Protein AF-A0A089HXN1-F1 (afdb_monomer)

pLDDT: mean 94.92, std 6.02, range [55.62, 98.69]

Foldseek 3Di:
DDWDDDPQFTKDFDLVLLLVDQVPAAFPCVVPVDLQLVQCLVFVVVPDPQVCVVCVVQNHDSRGDWDKDWDADPDDQKTKMKTKDKGAIDTPDADAQWDDPDPPDIDRNQVSWDDDNAKTKGKHPPDDPDDPPRDPPMIMIIMIHITGGDDPDDDD

Mean predicted aligned error: 3.53 Å

Structure (mmCIF, N/CA/C/O backbone):
data_AF-A0A089HXN1-F1
#
_entry.id   AF-A0A089HXN1-F1
#
loop_
_atom_site.group_PDB
_atom_site.id
_atom_site.type_symbol
_atom_site.label_atom_id
_atom_site.label_alt_id
_atom_site.label_comp_id
_atom_site.label_asym_id
_atom_site.label_entity_id
_atom_site.label_seq_id
_atom_site.pdbx_PDB_ins_code
_atom_site.Cartn_x
_atom_site.Cartn_y
_atom_site.Cartn_z
_atom_site.occupancy
_atom_site.B_iso_or_equiv
_atom_site.auth_seq_id
_atom_site.auth_comp_id
_atom_site.auth_asym_id
_atom_site.auth_atom_id
_atom_site.pdbx_PDB_model_num
ATOM 1 N N . MET A 1 1 ? -14.783 -7.480 11.946 1.00 90.56 1 MET A N 1
ATOM 2 C CA . MET A 1 1 ? -13.712 -6.673 12.576 1.00 90.56 1 MET A CA 1
ATOM 3 C C . MET A 1 1 ? -12.928 -7.479 13.612 1.00 90.56 1 MET A C 1
ATOM 5 O O . MET A 1 1 ? -13.521 -8.271 14.342 1.00 90.56 1 MET A O 1
ATOM 9 N N . LYS A 1 2 ? -11.597 -7.342 13.619 1.00 95.25 2 LYS A N 1
ATOM 10 C CA . LYS A 1 2 ? -10.643 -7.985 14.539 1.00 95.25 2 LYS A CA 1
ATOM 11 C C . LYS A 1 2 ? -9.525 -7.003 14.883 1.00 95.25 2 LYS A C 1
ATOM 13 O O . LYS A 1 2 ? -9.103 -6.241 14.018 1.00 95.25 2 LYS A O 1
ATOM 18 N N . GLN A 1 3 ? -9.009 -7.077 16.107 1.00 97.00 3 GLN A N 1
ATOM 19 C CA . GLN A 1 3 ? -7.834 -6.299 16.489 1.00 97.00 3 GLN A CA 1
ATOM 20 C C . GLN A 1 3 ? -6.558 -6.890 15.890 1.00 97.00 3 GLN A C 1
ATOM 22 O O . GLN A 1 3 ? -6.353 -8.107 15.912 1.00 97.00 3 GLN A O 1
ATOM 27 N N . MET A 1 4 ? -5.697 -6.019 15.380 1.00 96.94 4 MET A N 1
ATOM 28 C CA . MET A 1 4 ? -4.418 -6.372 14.782 1.00 96.94 4 MET A CA 1
ATOM 29 C C . MET A 1 4 ? -3.340 -5.417 15.289 1.00 96.94 4 MET A C 1
ATOM 31 O O . MET A 1 4 ? -3.528 -4.203 15.275 1.00 96.94 4 MET A O 1
ATOM 35 N N . LYS A 1 5 ? -2.208 -5.972 15.732 1.00 97.56 5 LYS A N 1
ATOM 36 C CA . LYS A 1 5 ? -1.033 -5.189 16.117 1.00 97.56 5 LYS A CA 1
ATOM 37 C C . LYS A 1 5 ? 0.022 -5.255 15.020 1.00 97.56 5 LYS A C 1
ATOM 39 O O . LYS A 1 5 ? 0.466 -6.347 14.669 1.00 97.56 5 LYS A O 1
ATOM 44 N N . ILE A 1 6 ? 0.441 -4.096 14.525 1.00 96.81 6 ILE A N 1
ATOM 45 C CA . ILE A 1 6 ? 1.493 -3.938 13.517 1.00 96.81 6 ILE A CA 1
ATOM 46 C C . ILE A 1 6 ? 2.448 -2.873 14.045 1.00 96.81 6 ILE A C 1
ATOM 48 O O . ILE A 1 6 ? 2.047 -1.727 14.181 1.00 96.81 6 ILE A O 1
ATOM 52 N N . GLY A 1 7 ? 3.690 -3.235 14.375 1.00 94.56 7 GLY A N 1
ATOM 53 C CA . GLY A 1 7 ? 4.628 -2.292 14.996 1.00 94.56 7 GLY A CA 1
ATOM 54 C C . GLY A 1 7 ? 4.022 -1.603 16.228 1.00 94.56 7 GLY A C 1
ATOM 55 O O . GLY A 1 7 ? 3.601 -2.278 17.177 1.00 94.56 7 GLY A O 1
ATOM 56 N N . ASP A 1 8 ? 3.949 -0.273 16.170 1.00 95.56 8 ASP A N 1
ATOM 57 C CA . ASP A 1 8 ? 3.372 0.591 17.209 1.00 95.56 8 ASP A CA 1
ATOM 58 C C . ASP A 1 8 ? 1.860 0.828 17.052 1.00 95.56 8 ASP A C 1
ATOM 60 O O . ASP A 1 8 ? 1.236 1.444 17.919 1.00 95.56 8 ASP A O 1
ATOM 64 N N . TRP A 1 9 ? 1.249 0.313 15.982 1.00 98.12 9 TRP A N 1
ATOM 65 C CA . TRP A 1 9 ? -0.182 0.433 15.735 1.00 98.12 9 TRP A CA 1
ATOM 66 C C . TRP A 1 9 ? -0.978 -0.706 16.346 1.00 98.12 9 TRP A C 1
ATOM 68 O O . TRP A 1 9 ? -0.659 -1.885 16.177 1.00 98.12 9 TRP A O 1
ATOM 78 N N . ASN A 1 10 ? -2.088 -0.335 16.975 1.00 98.12 10 ASN A N 1
ATOM 79 C CA . ASN A 1 10 ? -3.215 -1.216 17.221 1.00 98.12 10 ASN A CA 1
ATOM 80 C C . ASN A 1 10 ? -4.351 -0.759 16.306 1.00 98.12 10 ASN A C 1
ATOM 82 O O . ASN A 1 10 ? -4.784 0.392 16.377 1.00 98.12 10 ASN A O 1
ATOM 86 N N . LEU A 1 11 ? -4.810 -1.659 15.448 1.00 98.25 11 LEU A N 1
ATOM 87 C CA . LEU A 1 11 ? -5.863 -1.418 14.471 1.00 98.25 11 LEU A CA 1
ATOM 88 C C . LEU A 1 11 ? -7.061 -2.307 14.783 1.00 98.25 11 LEU A C 1
ATOM 90 O O . LEU A 1 11 ? -6.895 -3.415 15.297 1.00 98.25 11 LEU A O 1
ATOM 94 N N . GLU A 1 12 ? -8.251 -1.864 14.403 1.00 98.31 12 GLU A N 1
ATOM 95 C CA . GLU A 1 12 ? -9.417 -2.730 14.265 1.00 98.31 12 GLU A CA 1
ATOM 96 C C . GLU A 1 12 ? -9.753 -2.853 12.779 1.00 98.31 12 GLU A C 1
ATOM 98 O O . GLU A 1 12 ? -10.067 -1.862 12.134 1.00 98.31 12 GLU A O 1
ATOM 103 N N . VAL A 1 13 ? -9.646 -4.061 12.218 1.00 98.19 13 VAL A N 1
ATOM 104 C CA . VAL A 1 13 ? -9.724 -4.282 10.764 1.00 98.19 13 VAL A CA 1
ATOM 105 C C . VAL A 1 13 ? -10.733 -5.361 10.387 1.00 98.19 13 VAL A C 1
ATOM 107 O O . VAL A 1 13 ? -10.926 -6.350 11.102 1.00 98.19 13 VAL A O 1
ATOM 110 N N . ASP A 1 14 ? -11.371 -5.203 9.232 1.00 98.56 14 ASP A N 1
ATOM 111 C CA . ASP A 1 14 ? -12.210 -6.211 8.587 1.00 98.56 14 ASP A CA 1
ATOM 112 C C . ASP A 1 14 ? -11.555 -6.724 7.300 1.00 98.56 14 ASP A C 1
ATOM 114 O O . ASP A 1 14 ? -11.903 -6.331 6.191 1.00 98.56 14 ASP A O 1
ATOM 118 N N . VAL A 1 15 ? -10.575 -7.617 7.468 1.00 98.44 15 VAL A N 1
ATOM 119 C CA . VAL A 1 15 ? -9.763 -8.167 6.367 1.00 98.44 15 VAL A CA 1
ATOM 120 C C . VAL A 1 15 ? -10.615 -8.817 5.274 1.00 98.44 15 VAL A C 1
ATOM 122 O O . VAL A 1 15 ? -10.299 -8.666 4.097 1.00 98.44 15 VAL A O 1
ATOM 125 N N . GLU A 1 16 ? -11.698 -9.512 5.637 1.00 98.50 16 GLU A N 1
ATOM 126 C CA . GLU A 1 16 ? -12.568 -10.148 4.641 1.00 98.50 16 GLU A CA 1
ATOM 127 C C . GLU A 1 16 ? -13.344 -9.100 3.840 1.00 98.50 16 GLU A C 1
ATOM 129 O O . GLU A 1 16 ? -13.369 -9.192 2.621 1.00 98.50 16 GLU A O 1
ATOM 134 N N . LYS A 1 17 ? -13.884 -8.048 4.475 1.00 98.44 17 LYS A N 1
ATOM 135 C CA . LYS A 1 17 ? -14.533 -6.960 3.722 1.00 98.44 17 LYS A CA 1
ATOM 136 C C . LYS A 1 17 ? -13.565 -6.198 2.826 1.00 98.44 17 LYS A C 1
ATOM 138 O O . LYS A 1 17 ? -13.945 -5.844 1.713 1.00 98.44 17 LYS A O 1
ATOM 143 N N . THR A 1 18 ? -12.340 -5.943 3.294 1.00 98.69 18 THR A N 1
ATOM 144 C CA . THR A 1 18 ? -11.290 -5.363 2.445 1.00 98.69 18 THR A CA 1
ATOM 145 C C . THR A 1 18 ? -11.090 -6.260 1.228 1.00 98.69 18 THR A C 1
ATOM 147 O O . THR A 1 18 ? -11.267 -5.825 0.097 1.00 98.69 18 THR A O 1
ATOM 150 N N . LYS A 1 19 ? -10.833 -7.548 1.448 1.00 98.50 19 LYS A N 1
ATOM 151 C CA . LYS A 1 19 ? -10.612 -8.520 0.378 1.00 98.50 19 LYS A CA 1
ATOM 152 C C . LYS A 1 19 ? -11.782 -8.617 -0.602 1.00 98.50 19 LYS A C 1
ATOM 154 O O . LYS A 1 19 ? -11.543 -8.620 -1.806 1.00 98.50 19 LYS A O 1
ATOM 159 N N . ASP A 1 20 ? -13.018 -8.663 -0.112 1.00 98.38 20 ASP A N 1
ATOM 160 C CA . ASP A 1 20 ? -14.224 -8.706 -0.943 1.00 98.38 20 ASP A CA 1
ATOM 161 C C . ASP A 1 20 ? -14.311 -7.479 -1.863 1.00 98.38 20 ASP A C 1
ATOM 163 O O . ASP A 1 20 ? -14.631 -7.616 -3.046 1.00 98.38 20 ASP A O 1
ATOM 167 N N . PHE A 1 21 ? -13.965 -6.289 -1.353 1.00 98.31 21 PHE A N 1
ATOM 168 C CA . PHE A 1 21 ? -13.894 -5.074 -2.164 1.00 98.31 21 PHE A CA 1
ATOM 169 C C . PHE A 1 21 ? -12.847 -5.211 -3.280 1.00 98.31 21 PHE A C 1
ATOM 171 O O . PHE A 1 21 ? -13.192 -5.093 -4.454 1.00 98.31 21 PHE A O 1
ATOM 178 N N . TYR A 1 22 ? -11.593 -5.535 -2.944 1.00 98.06 22 TYR A N 1
ATOM 179 C CA . TYR A 1 22 ? -10.510 -5.643 -3.934 1.00 98.06 22 TYR A CA 1
ATOM 180 C C . TYR A 1 22 ? -10.760 -6.743 -4.981 1.00 98.06 22 TYR A C 1
ATOM 182 O O . TYR A 1 22 ? -10.384 -6.595 -6.145 1.00 98.06 22 TYR A O 1
ATOM 190 N N . GLN A 1 23 ? -11.434 -7.834 -4.605 1.00 97.12 23 GLN A N 1
ATOM 191 C CA . GLN A 1 23 ? -11.838 -8.886 -5.543 1.00 97.12 23 GLN A CA 1
ATOM 192 C C . GLN A 1 23 ? -12.886 -8.408 -6.553 1.00 97.12 23 GLN A C 1
ATOM 194 O O . GLN A 1 23 ? -12.826 -8.797 -7.722 1.00 97.12 23 GLN A O 1
ATOM 199 N N . ALA A 1 24 ? -13.842 -7.590 -6.109 1.00 96.31 24 ALA A N 1
ATOM 200 C CA . ALA A 1 24 ? -14.929 -7.083 -6.940 1.00 96.31 24 ALA A CA 1
ATOM 201 C C . ALA A 1 24 ? -14.534 -5.861 -7.785 1.00 96.31 24 ALA A C 1
ATOM 203 O O . ALA A 1 24 ? -15.187 -5.584 -8.791 1.00 96.31 24 ALA A O 1
ATOM 204 N N . TYR A 1 25 ? -13.492 -5.132 -7.384 1.00 95.94 25 TYR A N 1
ATOM 205 C CA . TYR A 1 25 ? -13.091 -3.887 -8.028 1.00 95.94 25 TYR A CA 1
ATOM 206 C C . TYR A 1 25 ? -12.079 -4.092 -9.166 1.00 95.94 25 TYR A C 1
ATOM 208 O O . TYR A 1 25 ? -11.532 -5.183 -9.372 1.00 95.94 25 TYR A O 1
ATOM 216 N N . HIS A 1 26 ? -11.860 -3.042 -9.952 1.00 96.69 26 HIS A N 1
ATOM 217 C CA . HIS A 1 26 ? -11.004 -3.070 -11.136 1.00 96.69 26 HIS A CA 1
ATOM 218 C C . HIS A 1 26 ? -9.503 -3.046 -10.797 1.00 96.69 26 HIS A C 1
ATOM 220 O O . HIS A 1 26 ? -9.095 -2.743 -9.673 1.00 96.69 26 HIS A O 1
ATOM 226 N N . GLN A 1 27 ? -8.662 -3.391 -11.775 1.00 96.75 27 GLN A N 1
ATOM 227 C CA . GLN A 1 27 ? -7.214 -3.171 -11.688 1.00 96.75 27 GLN A CA 1
ATOM 228 C C . GLN A 1 27 ? -6.872 -1.679 -11.764 1.00 96.75 27 GLN A C 1
ATOM 230 O O . GLN A 1 27 ? -7.605 -0.902 -12.376 1.00 96.75 27 GLN A O 1
ATOM 235 N N . ILE A 1 28 ? -5.724 -1.278 -11.207 1.00 96.62 28 ILE A N 1
ATOM 236 C CA . ILE A 1 28 ? -5.221 0.112 -11.290 1.00 96.62 28 ILE A CA 1
ATOM 237 C C . ILE A 1 28 ? -5.169 0.584 -12.753 1.00 96.62 28 ILE A C 1
ATOM 239 O O . ILE A 1 28 ? -5.575 1.696 -13.099 1.00 96.62 28 ILE A O 1
ATOM 243 N N . THR A 1 29 ? -4.727 -0.308 -13.639 1.00 96.38 29 THR A N 1
ATOM 244 C CA . THR A 1 29 ? -4.538 -0.047 -15.069 1.00 96.38 29 THR A CA 1
ATOM 245 C C . THR A 1 29 ? -5.828 0.156 -15.858 1.00 96.38 29 THR A C 1
ATOM 247 O O . THR A 1 29 ? -5.766 0.629 -16.991 1.00 96.38 29 THR A O 1
ATOM 250 N N . GLU A 1 30 ? -6.989 -0.170 -15.285 1.00 95.62 30 GLU A N 1
ATOM 251 C CA . GLU A 1 30 ? -8.288 0.110 -15.904 1.00 95.62 30 GLU A CA 1
ATOM 252 C C . GLU A 1 30 ? -8.690 1.585 -15.744 1.00 95.62 30 GLU A C 1
ATOM 254 O O . GLU A 1 30 ? -9.407 2.113 -16.594 1.00 95.62 30 GLU A O 1
ATOM 259 N N . ARG A 1 31 ? -8.196 2.272 -14.701 1.00 93.00 31 ARG A N 1
ATOM 260 C CA . ARG A 1 31 ? -8.403 3.717 -14.497 1.00 93.00 31 ARG A CA 1
ATOM 261 C C . ARG A 1 31 ? -7.254 4.572 -15.021 1.00 93.00 31 ARG A C 1
ATOM 263 O O . ARG A 1 31 ? -7.500 5.669 -15.519 1.00 93.00 31 ARG A O 1
ATOM 270 N N . CYS A 1 32 ? -6.020 4.088 -14.897 1.00 94.69 32 CYS A N 1
ATOM 271 C CA . CYS A 1 32 ? -4.823 4.787 -15.351 1.00 94.69 32 CYS A CA 1
ATOM 272 C C . CYS A 1 32 ? -3.940 3.851 -16.177 1.00 94.69 32 CYS A C 1
ATOM 274 O O . CYS A 1 32 ? -3.250 2.980 -15.651 1.00 94.69 32 CYS A O 1
ATOM 276 N N . ASP A 1 33 ? -3.918 4.048 -17.491 1.00 94.38 33 ASP A N 1
ATOM 277 C CA . ASP A 1 33 ? -3.155 3.213 -18.417 1.00 94.38 33 ASP A CA 1
ATOM 278 C C . ASP A 1 33 ? -1.732 3.744 -18.678 1.00 94.38 33 ASP A C 1
ATOM 280 O O . ASP A 1 33 ? -1.076 3.337 -19.646 1.00 94.38 33 ASP A O 1
ATOM 284 N N . CYS A 1 34 ? -1.229 4.633 -17.815 1.00 95.69 34 CYS A N 1
ATOM 285 C CA . CYS A 1 34 ? 0.119 5.169 -17.940 1.00 95.69 34 CYS A CA 1
ATOM 286 C C . CYS A 1 34 ? 1.177 4.066 -17.760 1.00 95.69 34 CYS A C 1
ATOM 288 O O . CYS A 1 34 ? 0.946 3.025 -17.136 1.00 95.69 34 CYS A O 1
ATOM 290 N N . ILE A 1 35 ? 2.368 4.296 -18.314 1.00 95.69 35 ILE A N 1
ATOM 291 C CA . ILE A 1 35 ? 3.445 3.299 -18.312 1.00 95.69 35 ILE A CA 1
ATOM 292 C C . ILE A 1 35 ? 3.903 2.928 -16.891 1.00 95.69 35 ILE A C 1
ATOM 294 O O . ILE A 1 35 ? 4.227 1.771 -16.638 1.00 95.69 35 ILE A O 1
ATOM 298 N N . PHE A 1 36 ? 3.852 3.873 -15.950 1.00 96.50 36 PHE A N 1
ATOM 299 C CA . PHE A 1 36 ? 4.237 3.660 -14.554 1.00 96.50 36 PHE A CA 1
ATOM 300 C C . PHE A 1 36 ? 3.238 2.763 -13.812 1.00 96.50 36 PHE A C 1
ATOM 302 O O . PHE A 1 36 ? 3.642 1.790 -13.182 1.00 96.50 36 PHE A O 1
ATOM 309 N N . CYS A 1 37 ? 1.931 3.009 -13.964 1.00 97.31 37 CYS A N 1
ATOM 310 C CA . CYS A 1 37 ? 0.881 2.152 -13.400 1.00 97.31 37 CYS A CA 1
ATOM 311 C C . CYS A 1 37 ? 0.924 0.739 -14.000 1.00 97.31 37 CYS A C 1
ATOM 313 O O . CYS A 1 37 ? 0.840 -0.256 -13.279 1.00 97.31 37 CYS A O 1
ATOM 315 N N . LYS A 1 38 ? 1.130 0.633 -15.321 1.00 97.00 38 LYS A N 1
ATOM 316 C CA . LYS A 1 38 ? 1.324 -0.659 -16.000 1.00 97.00 38 LYS A CA 1
ATOM 317 C C . LYS A 1 38 ? 2.549 -1.400 -15.472 1.00 97.00 38 LYS A C 1
ATOM 319 O O . LYS A 1 38 ? 2.476 -2.609 -15.253 1.00 97.00 38 LYS A O 1
ATOM 324 N N . ASN A 1 39 ? 3.658 -0.692 -15.253 1.00 97.56 39 ASN A N 1
ATOM 325 C CA . ASN A 1 39 ? 4.856 -1.297 -14.692 1.00 97.56 39 ASN A CA 1
ATOM 326 C C . ASN A 1 39 ? 4.615 -1.777 -13.261 1.00 97.56 39 ASN A C 1
ATOM 328 O O . ASN A 1 39 ? 4.964 -2.912 -12.957 1.00 97.56 39 ASN A O 1
ATOM 332 N N . PHE A 1 40 ? 3.982 -0.956 -12.418 1.00 97.94 40 PHE A N 1
ATOM 333 C CA . PHE A 1 40 ? 3.637 -1.325 -11.048 1.00 97.94 40 PHE A CA 1
ATOM 334 C C . PHE A 1 40 ? 2.839 -2.632 -11.010 1.00 97.94 40 PHE A C 1
ATOM 336 O O . PHE A 1 40 ? 3.298 -3.599 -10.414 1.00 97.94 40 PHE A O 1
ATOM 343 N N . VAL A 1 41 ? 1.711 -2.715 -11.726 1.00 97.38 41 VAL A N 1
ATOM 344 C CA . VAL A 1 41 ? 0.864 -3.925 -11.752 1.00 97.38 41 VAL A CA 1
ATOM 345 C C . VAL A 1 41 ? 1.619 -5.152 -12.281 1.00 97.38 41 VAL A C 1
ATOM 347 O O . VAL A 1 41 ? 1.445 -6.253 -11.764 1.00 97.38 41 VAL A O 1
ATOM 350 N N . SER A 1 42 ? 2.486 -4.976 -13.281 1.00 96.19 42 SER A N 1
ATOM 351 C CA . SER A 1 42 ? 3.313 -6.058 -13.836 1.00 96.19 42 SER A CA 1
ATOM 352 C C . SER A 1 42 ? 4.402 -6.537 -12.864 1.00 96.19 42 SER A C 1
ATOM 354 O O . SER A 1 42 ? 4.721 -7.726 -12.813 1.00 96.19 42 SER A O 1
ATOM 356 N N . ALA A 1 43 ? 4.987 -5.621 -12.092 1.00 96.88 43 ALA A N 1
ATOM 357 C CA . ALA A 1 43 ? 6.157 -5.877 -11.260 1.00 96.88 43 ALA A CA 1
ATOM 358 C C . ALA A 1 43 ? 5.828 -6.200 -9.799 1.00 96.88 43 ALA A C 1
ATOM 360 O O . ALA A 1 43 ? 6.643 -6.833 -9.128 1.00 96.88 43 ALA A O 1
ATOM 361 N N . ILE A 1 44 ? 4.665 -5.781 -9.292 1.00 96.19 44 ILE A N 1
ATOM 362 C CA . ILE A 1 44 ? 4.343 -5.867 -7.865 1.00 96.19 44 ILE A CA 1
ATOM 363 C C . ILE A 1 44 ? 4.334 -7.314 -7.364 1.00 96.19 44 ILE A C 1
ATOM 365 O O . ILE A 1 44 ? 4.812 -7.587 -6.273 1.00 96.19 44 ILE A O 1
ATOM 369 N N . GLU A 1 45 ? 3.923 -8.275 -8.192 1.00 93.00 45 GLU A N 1
ATOM 370 C CA . GLU A 1 45 ? 3.951 -9.709 -7.862 1.00 93.00 45 GLU A CA 1
ATOM 371 C C . GLU A 1 45 ? 5.371 -10.313 -7.802 1.00 93.00 45 GLU A C 1
ATOM 373 O O . GLU A 1 45 ? 5.547 -11.450 -7.362 1.00 93.00 45 GLU A O 1
ATOM 378 N N . LEU A 1 46 ? 6.399 -9.569 -8.225 1.00 93.88 46 LEU A N 1
ATOM 379 C CA . LEU A 1 46 ? 7.804 -9.995 -8.212 1.00 93.88 46 LEU A CA 1
ATOM 380 C C . LEU A 1 46 ? 8.592 -9.444 -7.015 1.00 93.88 46 LEU A C 1
ATOM 382 O O . LEU A 1 46 ? 9.760 -9.802 -6.837 1.00 93.88 46 LEU A O 1
ATOM 386 N N . ILE A 1 47 ? 7.988 -8.569 -6.206 1.00 95.06 47 ILE A N 1
ATOM 387 C CA . ILE A 1 47 ? 8.640 -7.991 -5.024 1.00 95.06 47 ILE A CA 1
ATOM 388 C C . ILE A 1 47 ? 8.832 -9.065 -3.932 1.00 95.06 47 ILE A C 1
ATOM 390 O O . ILE A 1 47 ? 8.258 -10.158 -4.008 1.00 95.06 47 ILE A O 1
ATOM 394 N N . PRO A 1 48 ? 9.627 -8.795 -2.877 1.00 97.69 48 PRO A N 1
ATOM 395 C CA . PRO A 1 48 ? 9.863 -9.775 -1.827 1.00 97.69 48 PRO A CA 1
ATOM 396 C C . PRO A 1 48 ? 8.562 -10.290 -1.202 1.00 97.69 48 PRO A C 1
ATOM 398 O O . PRO A 1 48 ? 7.713 -9.517 -0.762 1.00 97.69 48 PRO A O 1
ATOM 401 N N . LYS A 1 49 ? 8.442 -11.618 -1.088 1.00 97.88 49 LYS A N 1
ATOM 402 C CA . LYS A 1 49 ? 7.260 -12.291 -0.529 1.00 97.88 49 LYS A CA 1
ATOM 403 C C . LYS A 1 49 ? 6.750 -11.698 0.801 1.00 97.88 49 LYS A C 1
ATOM 405 O O . LYS A 1 49 ? 5.537 -11.553 0.909 1.00 97.88 49 LYS A O 1
ATOM 410 N N . PRO A 1 50 ? 7.596 -11.311 1.780 1.00 98.38 50 PRO A N 1
ATOM 411 C CA . PRO A 1 50 ? 7.116 -10.684 3.017 1.00 98.38 50 PRO A CA 1
ATOM 412 C C . PRO A 1 50 ? 6.309 -9.395 2.803 1.00 98.38 50 PRO A C 1
ATOM 414 O O . PRO A 1 50 ? 5.397 -9.115 3.573 1.00 98.38 50 PRO A O 1
ATOM 417 N N . VAL A 1 51 ? 6.610 -8.636 1.747 1.00 98.31 51 VAL A N 1
ATOM 418 C CA . VAL A 1 51 ? 5.906 -7.396 1.388 1.00 98.31 51 VAL A CA 1
ATOM 419 C C . VAL A 1 51 ? 4.533 -7.717 0.799 1.00 98.31 51 VAL A C 1
ATOM 421 O O . VAL A 1 51 ? 3.524 -7.173 1.240 1.00 98.31 51 VAL A O 1
ATOM 424 N N . LEU A 1 52 ? 4.469 -8.664 -0.143 1.00 98.06 52 LEU A N 1
ATOM 425 C CA . LEU A 1 52 ? 3.194 -9.144 -0.692 1.00 98.06 52 LEU A CA 1
ATOM 426 C C . LEU A 1 52 ? 2.307 -9.768 0.383 1.00 98.06 52 LEU A C 1
ATOM 428 O O . LEU A 1 52 ? 1.098 -9.543 0.408 1.00 98.06 52 LEU A O 1
ATOM 432 N N . ASP A 1 53 ? 2.905 -10.551 1.277 1.00 98.31 53 ASP A N 1
ATOM 433 C CA . ASP A 1 53 ? 2.193 -11.158 2.395 1.00 98.31 53 ASP A CA 1
ATOM 434 C C . ASP A 1 53 ? 1.656 -10.087 3.353 1.00 98.31 53 ASP A C 1
ATOM 436 O O . ASP A 1 53 ? 0.566 -10.268 3.888 1.00 98.31 53 ASP A O 1
ATOM 440 N N . PHE A 1 54 ? 2.353 -8.958 3.523 1.00 98.56 54 PHE A N 1
ATOM 441 C CA . PHE A 1 54 ? 1.863 -7.842 4.329 1.00 98.56 54 PHE A CA 1
ATOM 442 C C . PHE A 1 54 ? 0.606 -7.202 3.724 1.00 98.56 54 PHE A C 1
ATOM 444 O O . PHE A 1 54 ? -0.412 -7.141 4.415 1.00 98.56 54 PHE A O 1
ATOM 451 N N . PHE A 1 55 ? 0.613 -6.840 2.433 1.00 98.50 55 PHE A N 1
ATOM 452 C CA . PHE A 1 55 ? -0.595 -6.348 1.746 1.00 98.50 55 PHE A CA 1
ATOM 453 C C . PHE A 1 55 ? -1.763 -7.332 1.890 1.00 98.50 55 PHE A C 1
ATOM 455 O O . PHE A 1 55 ? -2.855 -6.980 2.344 1.00 98.50 55 PHE A O 1
ATOM 462 N N . ARG A 1 56 ? -1.509 -8.610 1.592 1.00 98.00 56 ARG A N 1
ATOM 463 C CA . ARG A 1 56 ? -2.527 -9.667 1.640 1.00 98.00 56 ARG A CA 1
ATOM 464 C C . ARG A 1 56 ? -3.023 -9.952 3.057 1.00 98.00 56 ARG A C 1
ATOM 466 O O . ARG A 1 56 ? -4.176 -10.342 3.217 1.00 98.00 56 ARG A O 1
ATOM 473 N N . SER A 1 57 ? -2.201 -9.728 4.085 1.00 97.88 57 SER A N 1
ATOM 474 C CA . SER A 1 57 ? -2.615 -9.874 5.488 1.00 97.88 57 SER A CA 1
ATOM 475 C C . SER A 1 57 ? -3.691 -8.863 5.896 1.00 97.88 57 SER A C 1
ATOM 477 O O . SER A 1 57 ? -4.482 -9.141 6.797 1.00 97.88 57 SER A O 1
ATOM 479 N N . LEU A 1 58 ? -3.757 -7.731 5.188 1.00 98.31 58 LEU A N 1
ATOM 480 C CA . LEU A 1 58 ? -4.768 -6.687 5.344 1.00 98.31 58 LEU A CA 1
ATOM 481 C C . LEU A 1 58 ? -5.959 -6.854 4.386 1.00 98.31 58 LEU A C 1
ATOM 483 O O . LEU A 1 58 ? -6.921 -6.094 4.471 1.00 98.31 58 LEU A O 1
ATOM 487 N N . GLY A 1 59 ? -5.921 -7.855 3.501 1.00 98.31 59 GLY A N 1
ATOM 488 C CA . GLY A 1 59 ? -6.949 -8.092 2.485 1.00 98.31 59 GLY A CA 1
ATOM 489 C C . GLY A 1 59 ? -6.735 -7.305 1.191 1.00 98.31 59 GLY A C 1
ATOM 490 O O . GLY A 1 59 ? -7.602 -7.341 0.326 1.00 98.31 59 GLY A O 1
ATOM 491 N N . ILE A 1 60 ? -5.603 -6.615 1.039 1.00 98.62 60 ILE A N 1
ATOM 492 C CA . ILE A 1 60 ? -5.286 -5.832 -0.160 1.00 98.62 60 ILE A CA 1
ATOM 493 C C . ILE A 1 60 ? -4.757 -6.765 -1.257 1.00 98.62 60 ILE A C 1
ATOM 495 O O . ILE A 1 60 ? -3.830 -7.550 -1.030 1.00 98.62 60 ILE A O 1
ATOM 499 N N . ASP A 1 61 ? -5.321 -6.644 -2.458 1.00 98.31 61 ASP A N 1
ATOM 500 C CA . ASP A 1 61 ? -4.678 -7.078 -3.700 1.00 98.31 61 ASP A CA 1
ATOM 501 C C . ASP A 1 61 ? -3.959 -5.858 -4.293 1.00 98.31 61 ASP A C 1
ATOM 503 O O . ASP A 1 61 ? -4.625 -4.936 -4.760 1.00 98.31 61 ASP A O 1
ATOM 507 N N . PRO A 1 62 ? -2.618 -5.803 -4.274 1.00 97.69 62 PRO A N 1
ATOM 508 C CA . PRO A 1 62 ? -1.912 -4.598 -4.685 1.00 97.69 62 PRO A CA 1
ATOM 509 C C . PRO A 1 62 ? -1.933 -4.386 -6.210 1.00 97.69 62 PRO A C 1
ATOM 511 O O . PRO A 1 62 ? -1.427 -3.382 -6.684 1.00 97.69 62 PRO A O 1
ATOM 514 N N . THR A 1 63 ? -2.510 -5.290 -7.012 1.00 97.69 63 THR A N 1
ATOM 515 C CA . THR A 1 63 ? -2.728 -5.063 -8.459 1.00 97.69 63 THR A CA 1
ATOM 516 C C . THR A 1 63 ? -4.027 -4.299 -8.764 1.00 97.69 63 THR A C 1
ATOM 518 O O . THR A 1 63 ? -4.282 -3.893 -9.905 1.00 97.69 63 THR A O 1
ATOM 521 N N . LYS A 1 64 ? -4.869 -4.139 -7.743 1.00 97.50 64 LYS A N 1
ATOM 522 C CA . LYS A 1 64 ? -6.222 -3.580 -7.775 1.00 97.50 64 LYS A CA 1
ATOM 523 C C . LYS A 1 64 ? -6.238 -2.174 -7.172 1.00 97.50 64 LYS A C 1
ATOM 525 O O . LYS A 1 64 ? -5.195 -1.671 -6.778 1.00 97.50 64 LYS A O 1
ATOM 530 N N . GLU A 1 65 ? -7.413 -1.549 -7.171 1.00 95.25 65 GLU A N 1
ATOM 531 C CA . GLU A 1 65 ? -7.646 -0.149 -6.781 1.00 95.25 65 GLU A CA 1
ATOM 532 C C . GLU A 1 65 ? -6.703 0.420 -5.714 1.00 95.25 65 GLU A C 1
ATOM 534 O O . GLU A 1 65 ? -6.657 -0.055 -4.583 1.00 95.25 65 GLU A O 1
ATOM 539 N N . GLY A 1 66 ? -5.992 1.479 -6.082 1.00 96.00 66 GLY A N 1
ATOM 540 C CA . GLY A 1 66 ? -5.050 2.198 -5.236 1.00 96.00 66 GLY A CA 1
ATOM 541 C C . GLY A 1 66 ? -4.401 3.324 -6.032 1.00 96.00 66 GLY A C 1
ATOM 542 O O . GLY A 1 66 ? -4.388 3.292 -7.266 1.00 96.00 66 GLY A O 1
ATOM 543 N N . GLU A 1 67 ? -3.861 4.314 -5.330 1.00 97.25 67 GLU A N 1
ATOM 544 C CA . GLU A 1 67 ? -3.059 5.362 -5.957 1.00 97.25 67 GLU A CA 1
ATOM 545 C C . GLU A 1 67 ? -1.602 4.915 -5.944 1.00 97.25 67 GLU A C 1
ATOM 547 O O . GLU A 1 67 ? -1.060 4.598 -4.885 1.00 97.25 67 GLU A O 1
ATOM 552 N N . VAL A 1 68 ? -0.960 4.885 -7.112 1.00 97.50 68 VAL A N 1
ATOM 553 C CA . VAL A 1 68 ? 0.452 4.511 -7.237 1.00 97.50 68 VAL A CA 1
ATOM 554 C C . VAL A 1 68 ?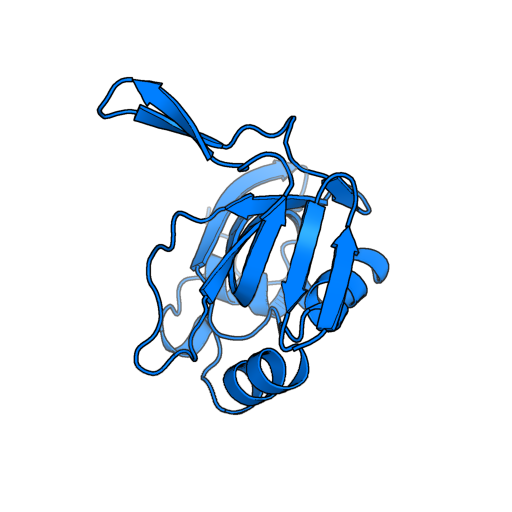 1.166 5.480 -8.161 1.00 97.50 68 VAL A C 1
ATOM 556 O O . VAL A 1 68 ? 0.709 5.779 -9.263 1.00 97.50 68 VAL A O 1
ATOM 559 N N . SER A 1 69 ? 2.316 5.962 -7.713 1.00 96.88 69 SER A N 1
ATOM 560 C CA . SER A 1 69 ? 3.145 6.907 -8.447 1.00 96.88 69 SER A CA 1
ATOM 561 C C . SER A 1 69 ? 4.589 6.438 -8.448 1.00 96.88 69 SER A C 1
ATOM 563 O O . SER A 1 69 ? 5.131 6.028 -7.424 1.00 96.88 69 SER A O 1
ATOM 565 N N . GLU A 1 70 ? 5.214 6.503 -9.619 1.00 97.06 70 GLU A N 1
ATOM 566 C CA . GLU A 1 70 ? 6.665 6.418 -9.723 1.00 97.06 70 GLU A CA 1
ATOM 567 C C . GLU A 1 70 ? 7.246 7.791 -9.378 1.00 97.06 70 GLU A C 1
ATOM 569 O O . GLU A 1 70 ? 6.727 8.818 -9.817 1.00 97.06 70 GLU A O 1
ATOM 574 N N . TYR A 1 71 ? 8.273 7.809 -8.532 1.00 95.56 71 TYR A N 1
ATOM 575 C CA . TYR A 1 71 ? 8.949 9.039 -8.132 1.00 95.56 71 TYR A CA 1
ATOM 576 C C . TYR A 1 71 ? 10.220 9.262 -8.942 1.00 95.56 71 TYR A C 1
ATOM 578 O O . TYR A 1 71 ? 10.471 10.378 -9.400 1.00 95.56 71 TYR A O 1
ATOM 586 N N . CYS A 1 72 ? 11.043 8.220 -9.072 1.00 94.12 72 CYS A N 1
ATOM 587 C CA . CYS A 1 72 ? 12.244 8.243 -9.896 1.00 94.12 72 CYS A CA 1
ATOM 588 C C . CYS A 1 72 ? 12.873 6.854 -10.068 1.00 94.12 72 CYS A C 1
ATOM 590 O O . CYS A 1 72 ? 12.732 5.959 -9.227 1.00 94.12 72 CYS A O 1
ATOM 592 N N . GLU A 1 73 ? 13.681 6.718 -11.122 1.00 94.94 73 GLU A N 1
ATOM 593 C CA . GLU A 1 73 ? 14.653 5.638 -11.232 1.00 94.94 73 GLU A CA 1
ATOM 594 C C . GLU A 1 73 ? 15.801 5.896 -10.252 1.00 94.94 73 GLU A C 1
ATOM 596 O O . GLU A 1 73 ? 16.496 6.912 -10.329 1.00 94.94 73 GLU A O 1
ATOM 601 N N . ILE A 1 74 ? 16.014 4.963 -9.328 1.00 93.25 74 ILE A N 1
ATOM 602 C CA . ILE A 1 74 ? 17.086 5.076 -8.337 1.00 93.25 74 ILE A CA 1
ATOM 603 C C . ILE A 1 74 ? 18.379 4.420 -8.819 1.00 93.25 74 ILE A C 1
ATOM 605 O O . ILE A 1 74 ? 19.462 4.890 -8.465 1.00 93.25 74 ILE A O 1
ATOM 609 N N . LYS A 1 75 ? 18.283 3.330 -9.597 1.00 89.44 75 LYS A N 1
ATOM 610 C CA . LYS A 1 75 ? 19.430 2.605 -10.164 1.00 89.44 75 LYS A CA 1
ATOM 611 C C . LYS A 1 75 ? 18.996 1.483 -11.109 1.00 89.44 75 LYS A C 1
ATOM 613 O O . LYS A 1 75 ? 18.251 0.615 -10.677 1.00 89.44 75 LYS A O 1
ATOM 618 N N . ASP A 1 76 ? 19.594 1.405 -12.298 1.00 87.06 76 ASP A N 1
ATOM 619 C CA . ASP A 1 76 ? 19.584 0.233 -13.195 1.00 87.06 76 ASP A CA 1
ATOM 620 C C . ASP A 1 76 ? 18.216 -0.482 -13.290 1.00 87.06 76 ASP A C 1
ATOM 622 O O . ASP A 1 76 ? 18.104 -1.678 -13.006 1.00 87.06 76 ASP A O 1
ATOM 626 N N . GLY A 1 77 ? 17.159 0.250 -13.653 1.00 90.81 77 GLY A N 1
ATOM 627 C CA . GLY A 1 77 ? 15.804 -0.297 -13.775 1.00 90.81 77 GLY A CA 1
ATOM 628 C C . GLY A 1 77 ? 15.125 -0.626 -12.443 1.00 90.81 77 GLY A C 1
ATOM 629 O O . GLY A 1 77 ? 14.145 -1.363 -12.422 1.00 90.81 77 GLY A O 1
ATOM 630 N N . MET A 1 78 ? 15.626 -0.107 -11.323 1.00 94.25 78 MET A N 1
ATOM 631 C CA . MET A 1 78 ? 14.945 -0.096 -10.030 1.00 94.25 78 MET A CA 1
ATOM 632 C C . MET A 1 78 ? 14.372 1.292 -9.794 1.00 94.25 78 MET A C 1
ATOM 634 O O . MET A 1 78 ? 15.094 2.289 -9.853 1.00 94.25 78 MET A O 1
ATOM 638 N N . HIS A 1 79 ? 13.082 1.345 -9.496 1.00 96.38 79 HIS A N 1
ATOM 639 C CA . HIS A 1 79 ? 12.336 2.589 -9.387 1.00 96.38 79 HIS A CA 1
ATOM 640 C C . HIS A 1 79 ? 11.741 2.723 -7.996 1.00 96.38 79 HIS 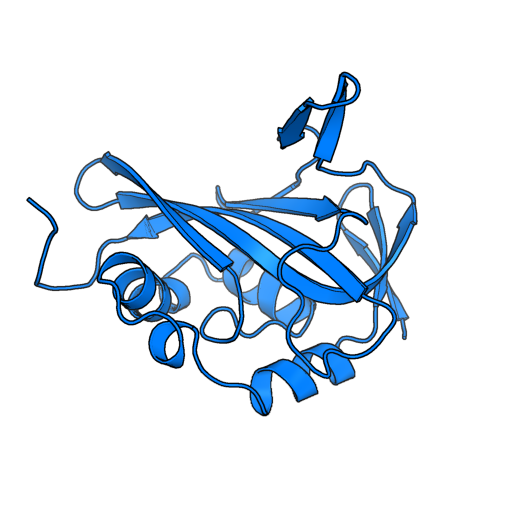A C 1
ATOM 642 O O . HIS A 1 79 ? 11.222 1.754 -7.437 1.00 96.38 79 HIS A O 1
ATOM 648 N N . LEU A 1 80 ? 11.816 3.929 -7.447 1.00 97.25 80 LEU A N 1
ATOM 649 C CA . LEU A 1 80 ? 11.103 4.279 -6.235 1.00 97.25 80 LEU A CA 1
ATOM 650 C C . LEU A 1 80 ? 9.643 4.544 -6.595 1.00 97.25 80 LEU A C 1
ATOM 652 O O . LEU A 1 80 ? 9.347 5.433 -7.392 1.00 97.25 80 LEU A O 1
ATOM 656 N N . TYR A 1 81 ? 8.753 3.771 -5.990 1.00 97.94 81 TYR A N 1
ATOM 657 C CA . TYR A 1 81 ? 7.316 3.987 -6.037 1.00 97.94 81 TYR A CA 1
ATOM 658 C C . TYR A 1 81 ? 6.811 4.390 -4.662 1.00 97.94 81 TYR A C 1
ATOM 660 O O . TYR A 1 81 ? 7.334 3.938 -3.640 1.00 97.94 81 TYR A O 1
ATOM 668 N N . GLY A 1 82 ? 5.749 5.181 -4.657 1.00 97.62 82 GLY A N 1
ATOM 669 C CA . GLY A 1 82 ? 4.945 5.436 -3.478 1.00 97.62 82 GLY A CA 1
ATOM 670 C C . GLY A 1 82 ? 3.472 5.535 -3.831 1.00 97.62 82 GLY A C 1
ATOM 671 O O . GLY A 1 82 ? 3.089 5.500 -5.005 1.00 97.62 82 GLY A O 1
ATOM 672 N N . GLY A 1 83 ? 2.647 5.633 -2.801 1.00 97.38 83 GLY A N 1
ATOM 673 C CA . GLY A 1 83 ? 1.210 5.760 -2.954 1.00 97.38 83 GLY A CA 1
ATOM 674 C C . GLY A 1 83 ? 0.465 5.151 -1.782 1.00 97.38 83 GLY A C 1
ATOM 675 O O . GLY A 1 83 ? 1.044 4.917 -0.719 1.00 97.38 83 GLY A O 1
ATOM 676 N N . PHE A 1 84 ? -0.815 4.861 -1.987 1.00 98.38 84 PHE A N 1
ATOM 677 C CA . PHE A 1 84 ? -1.675 4.391 -0.915 1.00 98.38 84 PHE A CA 1
ATOM 678 C C . PHE A 1 84 ? -2.775 3.440 -1.371 1.00 98.38 84 PHE A C 1
ATOM 680 O O . PHE A 1 84 ? -3.229 3.440 -2.516 1.00 98.38 84 PHE A O 1
ATOM 687 N N . PHE A 1 85 ? -3.230 2.656 -0.399 1.00 98.62 85 PHE A N 1
ATOM 688 C CA . PHE A 1 85 ? -4.342 1.720 -0.490 1.00 98.62 85 PHE A CA 1
ATOM 689 C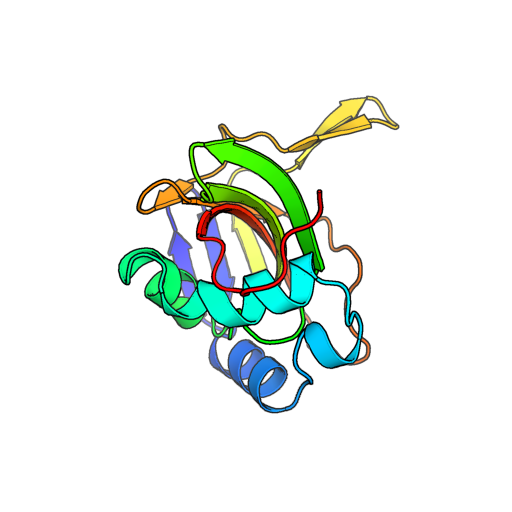 C . PHE A 1 85 ? -5.299 1.947 0.682 1.00 98.62 85 PHE A C 1
ATOM 691 O O . PHE A 1 85 ? -4.896 2.424 1.744 1.00 98.62 85 PHE A O 1
ATOM 698 N N . HIS A 1 86 ? -6.561 1.557 0.530 1.00 98.62 86 HIS A N 1
ATOM 699 C CA . HIS A 1 86 ? -7.554 1.639 1.607 1.00 98.62 86 HIS A CA 1
ATOM 700 C C . HIS A 1 86 ? -7.842 0.266 2.201 1.00 98.62 86 HIS A C 1
ATOM 702 O O . HIS A 1 86 ? -7.845 -0.743 1.491 1.00 98.62 86 HIS A O 1
ATOM 708 N N . ILE A 1 87 ? -8.124 0.228 3.502 1.00 98.62 87 ILE A N 1
ATOM 709 C CA . ILE A 1 87 ? -8.608 -0.959 4.210 1.00 98.62 87 ILE A CA 1
ATOM 710 C C . ILE A 1 87 ? -9.869 -0.624 4.995 1.00 98.62 87 ILE A C 1
ATOM 712 O O . ILE A 1 87 ? -10.052 0.502 5.459 1.00 98.62 87 ILE A O 1
ATOM 716 N N . VAL A 1 88 ? -10.725 -1.624 5.187 1.00 98.69 88 VAL A N 1
ATOM 717 C CA . VAL A 1 88 ? -11.890 -1.494 6.060 1.00 98.69 88 VAL A CA 1
ATOM 718 C C . VAL A 1 88 ? -11.422 -1.641 7.504 1.00 98.69 88 VAL A C 1
ATOM 720 O O . VAL A 1 88 ? -11.030 -2.731 7.930 1.00 98.69 88 VAL A O 1
ATOM 723 N N . GLY A 1 89 ? -11.435 -0.549 8.260 1.00 98.00 89 GLY A N 1
ATOM 724 C CA . GLY A 1 89 ? -10.945 -0.525 9.630 1.00 98.00 89 GLY A CA 1
ATOM 725 C C . GLY A 1 89 ? -10.688 0.870 10.181 1.00 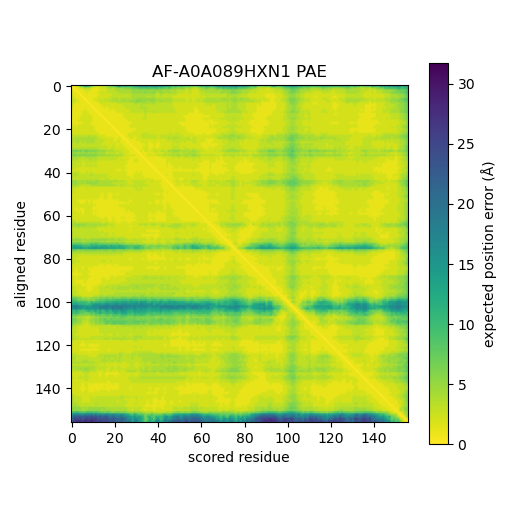98.00 89 GLY A C 1
ATOM 726 O O . GLY A 1 89 ? -10.949 1.874 9.524 1.00 98.00 89 GLY A O 1
ATOM 727 N N . GLU A 1 90 ? -10.166 0.902 11.403 1.00 97.88 90 GLU A N 1
ATOM 728 C CA . GLU A 1 90 ? -9.849 2.115 12.157 1.00 97.88 90 GLU A CA 1
ATOM 729 C C . GLU A 1 90 ? -8.496 1.985 12.859 1.00 97.88 90 GLU A C 1
ATOM 731 O O . GLU A 1 90 ? -8.094 0.905 13.314 1.00 97.88 90 GLU A O 1
ATOM 736 N N . LEU A 1 91 ? -7.806 3.118 12.988 1.00 97.38 91 LEU A N 1
ATOM 737 C CA . LEU A 1 91 ? -6.624 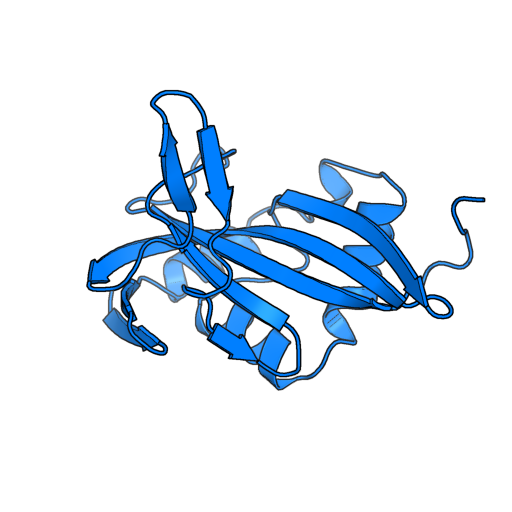3.246 13.824 1.00 97.38 91 LEU A CA 1
ATOM 738 C C . LEU A 1 91 ? -7.054 3.474 15.280 1.00 97.38 91 LEU A C 1
ATOM 740 O O . LEU A 1 91 ? -7.545 4.542 15.630 1.00 97.38 91 LEU A O 1
ATOM 744 N N . ILE A 1 92 ? -6.836 2.480 16.147 1.00 98.00 92 ILE A N 1
ATOM 745 C CA . ILE A 1 92 ? -7.185 2.574 17.575 1.00 98.00 92 ILE A CA 1
ATOM 746 C C . ILE A 1 92 ? -6.118 3.350 18.348 1.00 98.00 92 ILE A C 1
ATOM 748 O O . ILE A 1 92 ? -6.425 4.181 19.201 1.00 98.00 92 ILE A O 1
ATOM 752 N N . SER A 1 93 ? -4.845 3.061 18.078 1.00 97.81 93 SER A N 1
ATOM 753 C CA . SER A 1 93 ? -3.715 3.778 18.671 1.00 97.81 93 SER A CA 1
ATOM 754 C C . SER A 1 93 ? -2.455 3.574 17.846 1.00 97.81 93 SER A C 1
ATOM 756 O O . SER A 1 93 ? -2.245 2.477 17.334 1.00 97.81 93 SER A O 1
ATOM 758 N N . GLY A 1 94 ? -1.582 4.570 17.816 1.00 96.56 94 GLY A N 1
ATOM 759 C CA . GLY A 1 94 ? -0.307 4.536 17.108 1.00 96.56 94 GLY A CA 1
ATOM 760 C C . GLY A 1 94 ? -0.062 5.876 16.417 1.00 96.56 94 GLY A C 1
ATOM 761 O O . GLY A 1 94 ? -0.961 6.720 16.398 1.00 96.56 94 GLY A O 1
ATOM 762 N N . PRO A 1 95 ? 1.149 6.110 15.902 1.00 95.75 95 PRO A N 1
ATOM 763 C CA . PRO A 1 95 ? 1.468 7.370 15.247 1.00 95.75 95 PRO A CA 1
ATOM 764 C C . PRO A 1 95 ? 0.794 7.467 13.871 1.00 95.75 95 PRO A C 1
ATOM 766 O O . PRO A 1 95 ? 0.844 6.518 13.098 1.00 95.75 95 PRO A O 1
ATOM 769 N N . ASP A 1 96 ? 0.200 8.608 13.532 1.00 95.75 96 ASP A N 1
ATOM 770 C CA . ASP A 1 96 ? -0.235 8.862 12.152 1.00 95.75 96 ASP A CA 1
ATOM 771 C C . ASP A 1 96 ? 1.004 9.086 11.265 1.00 95.75 96 ASP A C 1
ATOM 773 O O . ASP A 1 96 ? 1.961 9.753 11.686 1.00 95.75 96 ASP A O 1
ATOM 777 N N . CYS A 1 97 ? 1.039 8.496 10.068 1.00 95.62 97 CYS A N 1
ATOM 778 C CA . CYS A 1 97 ? 2.177 8.663 9.166 1.00 95.62 97 CYS A CA 1
ATOM 779 C C . CYS A 1 97 ? 2.185 10.020 8.455 1.00 95.62 97 CYS A C 1
ATOM 781 O O . CYS A 1 97 ? 3.231 10.402 7.936 1.00 95.62 97 CYS A O 1
ATOM 783 N N . TRP A 1 98 ? 1.088 10.778 8.482 1.00 94.19 98 TRP A N 1
ATOM 784 C CA . TRP A 1 98 ? 1.073 12.175 8.057 1.00 94.19 98 TRP A CA 1
ATOM 785 C C . TRP A 1 98 ? 1.133 13.100 9.270 1.00 94.19 98 TRP A C 1
ATOM 787 O O . TRP A 1 98 ? 0.240 13.115 10.114 1.00 94.19 98 TRP A O 1
ATOM 797 N N . ILE A 1 99 ? 2.203 13.894 9.355 1.00 91.00 99 ILE A N 1
ATOM 798 C CA . ILE A 1 99 ? 2.372 14.890 10.416 1.00 91.00 99 ILE A CA 1
ATOM 799 C C . ILE A 1 99 ? 2.136 16.279 9.836 1.00 91.00 99 ILE A C 1
ATOM 801 O O . ILE A 1 99 ? 2.814 16.707 8.894 1.00 91.00 99 ILE A O 1
ATOM 805 N N . GLU A 1 100 ? 1.201 17.001 10.445 1.00 87.06 100 GLU A N 1
ATOM 806 C CA . GLU A 1 100 ? 0.984 18.421 10.199 1.00 87.06 100 GLU A CA 1
ATOM 807 C C . GLU A 1 100 ? 2.186 19.230 10.701 1.00 87.06 100 GLU A C 1
ATOM 809 O O . GLU A 1 100 ? 2.582 19.160 11.866 1.00 87.06 100 GLU A O 1
ATOM 814 N N . THR A 1 101 ? 2.799 19.983 9.794 1.00 82.19 101 THR A N 1
ATOM 815 C CA . THR A 1 101 ? 3.911 20.900 10.097 1.00 82.19 101 THR A CA 1
ATOM 816 C C . THR A 1 101 ? 3.475 22.357 10.111 1.00 82.19 101 THR A C 1
ATOM 818 O O . THR A 1 101 ? 4.122 23.184 10.753 1.00 82.19 101 THR A O 1
ATOM 821 N N . SER A 1 102 ? 2.372 22.664 9.432 1.00 83.44 102 SER A N 1
ATOM 822 C CA . SER A 1 102 ? 1.637 23.925 9.480 1.00 83.44 102 SER A CA 1
ATOM 823 C C . SER A 1 102 ? 0.202 23.693 8.991 1.00 83.44 102 SER A C 1
ATOM 825 O O . SER A 1 102 ? -0.072 22.634 8.430 1.00 83.44 102 SER A O 1
ATOM 827 N N . GLU A 1 103 ? -0.669 24.701 9.127 1.00 75.62 103 GLU A N 1
ATOM 828 C CA . GLU A 1 103 ? -2.098 24.635 8.751 1.00 75.62 103 GLU A CA 1
ATOM 829 C C . GLU A 1 103 ? -2.360 24.150 7.309 1.00 75.62 103 GLU A C 1
ATOM 831 O O . GLU A 1 103 ? -3.433 23.631 7.015 1.00 75.62 103 GLU A O 1
ATOM 836 N N . GLU A 1 104 ? -1.395 24.312 6.398 1.00 79.81 104 GLU A N 1
ATOM 837 C CA . GLU A 1 104 ? -1.527 23.943 4.980 1.00 79.81 104 GLU A CA 1
ATOM 838 C C . GLU A 1 104 ? -0.534 22.857 4.539 1.00 79.81 104 GLU A C 1
ATOM 840 O O . GLU A 1 104 ? -0.560 22.429 3.384 1.00 79.81 104 GLU A O 1
ATOM 845 N N . VAL A 1 105 ? 0.376 22.428 5.421 1.00 79.69 105 VAL A N 1
ATOM 846 C CA . VAL A 1 105 ? 1.485 21.545 5.046 1.00 79.69 105 VAL A CA 1
ATOM 847 C C . VAL A 1 105 ? 1.558 20.357 5.985 1.00 79.69 105 VAL A C 1
ATOM 849 O O . VAL A 1 105 ? 1.977 20.459 7.143 1.00 79.69 105 VAL A O 1
ATOM 852 N N . SER A 1 106 ? 1.246 19.193 5.433 1.00 85.12 106 SER A N 1
ATOM 853 C CA . SER A 1 106 ? 1.552 17.899 6.027 1.00 85.12 106 SER A CA 1
ATOM 854 C C . SER A 1 106 ? 2.704 17.249 5.266 1.00 85.12 106 SER A C 1
ATOM 856 O O . SER A 1 106 ? 2.893 17.488 4.073 1.00 85.12 106 SER A O 1
ATOM 858 N N . HIS A 1 107 ? 3.482 16.419 5.951 1.00 88.31 107 HIS A N 1
ATOM 859 C CA . HIS A 1 107 ? 4.504 15.592 5.315 1.00 88.31 107 HIS A CA 1
ATOM 860 C C . HIS A 1 107 ? 4.384 14.146 5.782 1.00 88.31 107 HIS A C 1
ATOM 862 O O . HIS A 1 107 ? 3.975 13.879 6.917 1.00 88.31 107 HIS A O 1
ATOM 868 N N . LEU A 1 108 ? 4.778 13.229 4.900 1.00 89.88 108 LEU A N 1
ATOM 869 C CA . LEU A 1 108 ? 4.885 11.818 5.223 1.00 89.88 108 LEU A CA 1
ATOM 870 C C . LEU A 1 108 ? 6.076 11.624 6.168 1.00 89.88 108 LEU A C 1
ATOM 872 O O . LEU A 1 108 ? 7.243 11.764 5.794 1.00 89.88 108 LEU A O 1
ATOM 876 N N . ALA A 1 109 ? 5.780 11.331 7.425 1.00 91.81 109 ALA A N 1
ATOM 877 C CA . ALA A 1 109 ? 6.766 11.099 8.457 1.00 91.81 109 ALA A CA 1
ATOM 878 C C . ALA A 1 109 ? 7.252 9.653 8.386 1.00 91.81 109 ALA A C 1
ATOM 880 O O . ALA A 1 109 ? 6.724 8.768 9.055 1.00 91.81 109 ALA A O 1
ATOM 881 N N . THR A 1 110 ? 8.317 9.404 7.623 1.00 87.50 110 THR A N 1
ATOM 882 C CA . THR A 1 110 ? 8.844 8.041 7.432 1.00 87.50 110 THR A CA 1
ATOM 883 C C . THR A 1 110 ? 9.329 7.365 8.721 1.00 87.50 110 THR A C 1
ATOM 885 O O . THR A 1 110 ? 9.528 6.158 8.732 1.00 87.50 110 THR A O 1
ATOM 888 N N . ASN A 1 111 ? 9.547 8.124 9.802 1.00 90.31 111 ASN A N 1
ATOM 889 C CA . ASN A 1 111 ? 9.863 7.574 11.129 1.00 90.31 111 ASN A CA 1
ATOM 890 C C . ASN A 1 111 ? 8.638 6.949 11.816 1.00 90.31 111 ASN A C 1
ATOM 892 O O . ASN A 1 111 ? 8.796 6.125 12.710 1.00 90.31 111 ASN A O 1
ATOM 896 N N . ASN A 1 112 ? 7.436 7.319 11.375 1.00 94.69 112 ASN A N 1
ATOM 897 C CA . ASN A 1 112 ? 6.164 6.721 11.760 1.00 94.69 112 ASN A CA 1
ATOM 898 C C . ASN A 1 112 ? 5.761 5.650 10.736 1.00 94.69 112 ASN A C 1
ATOM 900 O O . ASN A 1 112 ? 4.587 5.487 10.434 1.00 94.69 112 ASN A O 1
ATOM 904 N N . MET A 1 113 ? 6.724 4.964 10.127 1.00 97.00 113 MET A N 1
ATOM 905 C CA . MET A 1 113 ? 6.474 3.873 9.192 1.00 97.00 113 MET A CA 1
ATOM 906 C C . MET A 1 113 ? 7.269 2.653 9.645 1.00 97.00 113 MET A C 1
ATOM 908 O O . MET A 1 113 ? 8.388 2.781 10.143 1.00 97.00 113 MET A O 1
ATOM 912 N N . ILE A 1 114 ? 6.704 1.461 9.475 1.00 97.31 114 ILE A N 1
ATOM 913 C CA . ILE A 1 114 ? 7.476 0.222 9.610 1.00 97.31 114 ILE A CA 1
ATOM 914 C C . ILE A 1 114 ? 8.181 -0.083 8.300 1.00 97.31 114 ILE A C 1
ATOM 916 O O . ILE A 1 114 ? 7.701 0.291 7.233 1.00 97.31 114 ILE A O 1
ATOM 920 N N . GLU A 1 115 ? 9.286 -0.818 8.380 1.00 97.69 115 GLU A N 1
ATOM 921 C CA . GLU A 1 115 ? 9.997 -1.299 7.204 1.00 97.69 115 GLU A CA 1
ATOM 922 C C . GLU A 1 115 ? 9.896 -2.824 7.087 1.00 97.69 115 GLU A C 1
ATOM 924 O O . GLU A 1 115 ? 10.169 -3.558 8.040 1.00 97.69 115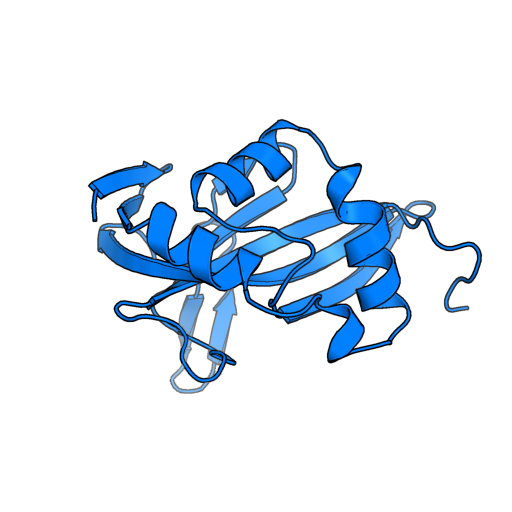 GLU A O 1
ATOM 929 N N . ILE A 1 116 ? 9.524 -3.305 5.902 1.00 97.94 116 ILE A N 1
ATOM 930 C CA . ILE A 1 116 ? 9.482 -4.720 5.539 1.00 97.94 116 ILE A CA 1
ATOM 931 C C . ILE A 1 116 ? 10.268 -4.877 4.242 1.00 97.94 116 ILE A C 1
ATOM 933 O O . ILE A 1 116 ? 9.834 -4.423 3.190 1.00 97.94 116 ILE A O 1
ATOM 937 N N . ASN A 1 117 ? 11.430 -5.534 4.296 1.00 97.06 117 ASN A N 1
ATOM 938 C CA . ASN A 1 117 ? 12.266 -5.794 3.115 1.00 97.06 117 ASN A CA 1
ATOM 939 C C . ASN A 1 117 ? 12.548 -4.535 2.256 1.00 97.06 117 ASN A C 1
ATOM 941 O O . ASN A 1 117 ? 12.544 -4.614 1.028 1.00 97.06 117 ASN A O 1
ATOM 945 N N . GLY A 1 118 ? 12.791 -3.383 2.892 1.00 94.00 118 GLY A N 1
ATOM 946 C CA . GLY A 1 118 ? 13.057 -2.112 2.210 1.00 94.00 118 GLY A CA 1
ATOM 947 C C . GLY A 1 118 ? 11.814 -1.365 1.712 1.00 94.00 118 GLY A C 1
ATOM 948 O O . GLY A 1 118 ? 11.956 -0.286 1.144 1.00 94.00 118 GLY A O 1
ATOM 949 N N . PHE A 1 119 ? 10.611 -1.907 1.926 1.00 97.69 119 PHE A N 1
ATOM 950 C CA . PHE A 1 119 ? 9.355 -1.178 1.758 1.00 97.69 119 PHE A CA 1
ATOM 951 C C . PHE A 1 119 ? 8.958 -0.544 3.080 1.00 97.69 119 PHE A C 1
ATOM 953 O O . PHE A 1 119 ? 9.014 -1.203 4.118 1.00 97.69 119 PHE A O 1
ATOM 960 N N . LYS A 1 120 ? 8.519 0.707 3.035 1.00 98.19 120 LYS A N 1
ATOM 961 C CA . LYS A 1 120 ? 7.968 1.421 4.179 1.00 98.19 120 LYS A CA 1
ATOM 962 C C . LYS A 1 120 ? 6.454 1.401 4.121 1.00 98.19 120 LYS A C 1
ATOM 964 O O . LYS A 1 120 ? 5.890 1.581 3.048 1.00 98.19 120 LYS A O 1
ATOM 969 N N . PHE A 1 121 ? 5.823 1.237 5.277 1.00 98.50 121 PHE A N 1
ATOM 970 C CA . PHE A 1 121 ? 4.371 1.241 5.431 1.00 98.50 121 PHE A CA 1
ATOM 971 C C . PHE A 1 121 ? 3.939 2.090 6.618 1.00 98.50 121 PHE A C 1
ATOM 973 O O . PHE A 1 121 ? 4.499 1.952 7.707 1.00 98.50 121 PHE A O 1
ATOM 980 N N . GLY A 1 122 ? 2.930 2.930 6.418 1.00 98.12 122 GLY A N 1
ATOM 981 C CA . GLY A 1 122 ? 2.353 3.785 7.452 1.00 98.12 122 GLY A CA 1
ATOM 982 C C . GLY A 1 122 ? 0.835 3.810 7.362 1.00 98.12 122 GLY A C 1
ATOM 983 O O . GLY A 1 122 ? 0.271 3.529 6.310 1.00 98.12 122 GLY A O 1
ATOM 984 N N . PHE A 1 123 ? 0.176 4.141 8.467 1.00 98.19 123 PHE A N 1
ATOM 985 C CA . PHE A 1 123 ? -1.276 4.291 8.505 1.00 98.19 123 PHE A CA 1
ATOM 986 C C . PHE A 1 123 ? -1.654 5.730 8.820 1.00 98.19 123 PHE A C 1
ATOM 988 O O . PHE A 1 123 ? -1.009 6.378 9.649 1.00 98.19 123 PHE A O 1
ATOM 995 N N . THR A 1 124 ? -2.731 6.199 8.202 1.00 97.31 124 THR A N 1
ATOM 996 C CA . THR A 1 124 ? -3.266 7.539 8.437 1.00 97.31 124 THR A CA 1
ATOM 997 C C . THR A 1 124 ? -4.787 7.537 8.491 1.00 97.31 124 THR A C 1
ATOM 999 O O . THR A 1 124 ? -5.448 6.787 7.767 1.00 97.31 124 THR A O 1
ATOM 1002 N N . ASN A 1 125 ? -5.348 8.404 9.338 1.00 94.75 125 ASN A N 1
ATOM 1003 C CA . ASN A 1 125 ? -6.780 8.717 9.315 1.00 94.75 125 ASN A CA 1
ATOM 1004 C C . ASN A 1 125 ? -7.145 9.674 8.164 1.00 94.75 125 ASN A C 1
ATOM 1006 O O . ASN A 1 125 ? -8.326 9.861 7.868 1.00 94.75 125 ASN A O 1
ATOM 1010 N N . GLY A 1 126 ? -6.148 10.294 7.524 1.00 93.56 126 GLY A N 1
ATOM 1011 C CA . GLY A 1 126 ? -6.319 11.141 6.350 1.00 93.56 126 GLY A CA 1
ATOM 1012 C C . GLY A 1 126 ? -6.627 10.307 5.111 1.00 93.56 126 GLY A C 1
ATOM 1013 O O . GLY A 1 126 ? -5.723 9.868 4.410 1.00 93.56 126 GLY A O 1
ATOM 1014 N N . VAL A 1 127 ? -7.909 10.087 4.831 1.00 94.88 127 VAL A N 1
ATOM 1015 C CA . VAL A 1 127 ? -8.341 9.324 3.655 1.00 94.88 127 VAL A CA 1
ATOM 1016 C C . VAL A 1 127 ? -8.376 10.223 2.418 1.00 94.88 127 VAL A C 1
ATOM 1018 O O . VAL A 1 127 ? -9.091 11.225 2.386 1.00 94.88 127 VAL A O 1
ATOM 1021 N N . SER A 1 128 ? -7.640 9.830 1.379 1.00 94.50 128 SER A N 1
ATOM 1022 C CA . SER A 1 128 ? -7.581 10.495 0.074 1.00 94.50 128 SER A CA 1
ATOM 1023 C C . SER A 1 128 ? -8.078 9.574 -1.037 1.00 94.50 128 SER A C 1
ATOM 1025 O O . SER A 1 128 ? -7.883 8.364 -0.973 1.00 94.50 128 SER A O 1
ATOM 1027 N N . SER A 1 129 ? -8.717 10.145 -2.064 1.00 94.44 129 SER A N 1
ATOM 1028 C CA . SER A 1 129 ? -9.166 9.423 -3.270 1.00 94.44 129 SER A CA 1
ATOM 1029 C C . SER A 1 129 ? -9.950 8.130 -2.988 1.00 94.44 129 SER A C 1
ATOM 1031 O O . SER A 1 129 ? -9.750 7.124 -3.662 1.00 94.44 129 SER A O 1
ATOM 1033 N N . LEU A 1 130 ? -10.835 8.145 -1.983 1.00 96.06 130 LEU A N 1
ATOM 1034 C CA . LEU A 1 130 ? -11.618 6.966 -1.612 1.00 96.06 130 LEU A CA 1
ATOM 1035 C C . LEU A 1 130 ? -12.548 6.539 -2.765 1.00 96.06 130 LEU A C 1
ATOM 1037 O O . LEU A 1 130 ? -13.338 7.370 -3.224 1.00 96.06 130 LEU A O 1
ATOM 1041 N N . PRO A 1 131 ? -12.511 5.270 -3.210 1.00 94.19 131 PRO A N 1
ATOM 1042 C CA . PRO A 1 131 ? -13.396 4.783 -4.260 1.00 94.19 131 PRO A CA 1
ATOM 1043 C C . PRO A 1 131 ? -14.871 4.830 -3.854 1.00 94.19 131 PRO A C 1
ATOM 1045 O O . PRO A 1 131 ? -15.232 4.586 -2.696 1.00 94.19 131 PRO A O 1
ATOM 1048 N N . ASP A 1 132 ? -15.746 5.064 -4.832 1.00 92.50 132 ASP A N 1
ATOM 1049 C CA . ASP A 1 132 ? -17.189 5.023 -4.610 1.00 92.50 132 ASP A CA 1
ATOM 1050 C C . ASP A 1 132 ? -17.615 3.640 -4.094 1.00 92.50 132 ASP A C 1
ATOM 1052 O O . ASP A 1 132 ? -17.316 2.600 -4.684 1.00 92.50 132 ASP A O 1
ATOM 1056 N 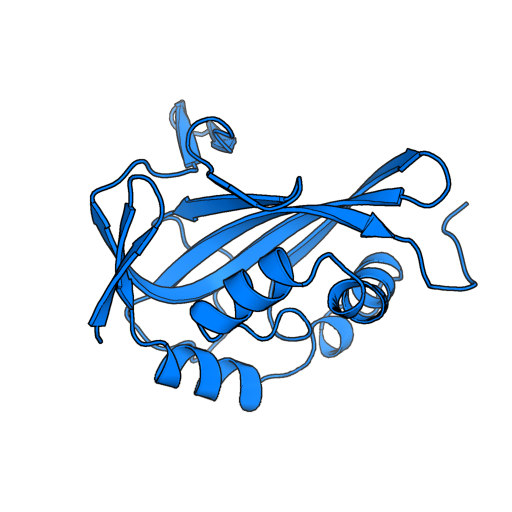N . GLY A 1 133 ? -18.349 3.629 -2.981 1.00 93.19 133 GLY A N 1
ATOM 1057 C CA . GLY A 1 133 ? -18.843 2.394 -2.371 1.00 93.19 133 GLY A CA 1
ATOM 1058 C C . GLY A 1 133 ? -17.815 1.622 -1.538 1.00 93.19 133 GLY A C 1
ATOM 1059 O O . GLY A 1 133 ? -18.143 0.519 -1.093 1.00 93.19 133 GLY A O 1
ATOM 1060 N N . PHE A 1 134 ? -16.620 2.173 -1.280 1.00 97.12 134 PHE A N 1
ATOM 1061 C CA . PHE A 1 134 ? -15.681 1.560 -0.336 1.00 97.12 134 PHE A CA 1
ATOM 1062 C C . PHE A 1 134 ? -16.322 1.432 1.068 1.00 97.12 134 PHE A C 1
ATOM 1064 O O . PHE A 1 134 ? -16.957 2.385 1.542 1.00 97.12 134 PHE A O 1
ATOM 1071 N N . PRO A 1 135 ? -16.228 0.270 1.749 1.00 97.44 135 PRO A N 1
ATOM 1072 C CA . PRO A 1 135 ? -16.916 0.064 3.021 1.00 97.44 135 PRO A CA 1
ATOM 1073 C C . PRO A 1 135 ? -16.347 0.914 4.162 1.00 97.44 135 PRO A C 1
ATOM 1075 O O . PRO A 1 135 ? -15.143 1.085 4.282 1.00 97.44 135 PRO A O 1
ATOM 1078 N N . ASN A 1 136 ? -17.224 1.355 5.065 1.00 96.56 136 ASN A N 1
ATOM 1079 C CA . ASN A 1 136 ? -16.831 2.026 6.305 1.00 96.56 136 ASN A CA 1
ATOM 1080 C C . ASN A 1 136 ? -16.743 1.042 7.492 1.00 96.56 136 ASN A C 1
ATOM 1082 O O . ASN A 1 136 ? -17.487 0.049 7.513 1.00 96.56 136 ASN A O 1
ATOM 1086 N N . PRO A 1 137 ? -15.917 1.341 8.513 1.00 97.31 137 PRO A N 1
ATOM 1087 C CA . PRO A 1 137 ? -14.966 2.463 8.573 1.00 97.31 137 PRO A CA 1
ATOM 1088 C C . PRO A 1 137 ? -13.758 2.260 7.644 1.00 97.31 137 PRO A C 1
ATOM 1090 O O . PRO A 1 137 ? -13.500 1.131 7.232 1.00 97.31 137 PRO A O 1
ATOM 1093 N N . THR A 1 138 ? -13.049 3.341 7.302 1.00 97.88 138 THR A N 1
ATOM 1094 C CA . THR A 1 138 ? -11.913 3.301 6.367 1.00 97.88 138 THR A CA 1
ATOM 1095 C C . THR A 1 138 ? -10.637 3.835 7.000 1.00 97.88 138 THR A C 1
ATOM 1097 O O . THR A 1 138 ? -10.640 4.917 7.584 1.00 97.88 138 THR A O 1
ATOM 1100 N N . LEU A 1 139 ? -9.540 3.113 6.784 1.00 98.44 139 LEU A N 1
ATOM 1101 C CA . LEU A 1 139 ? -8.185 3.536 7.110 1.00 98.44 139 LEU A CA 1
ATOM 1102 C C . LEU A 1 139 ? -7.315 3.483 5.850 1.00 98.44 139 LEU A C 1
ATOM 1104 O O . LEU A 1 139 ? -7.455 2.568 5.035 1.00 98.44 139 LEU A O 1
ATOM 1108 N N . GLN A 1 140 ? -6.410 4.447 5.692 1.00 98.62 140 GLN A N 1
ATOM 1109 C CA . GLN A 1 140 ? -5.475 4.489 4.571 1.00 98.62 140 GLN A CA 1
ATOM 1110 C C . GLN A 1 140 ? -4.110 3.921 4.981 1.00 98.62 140 GLN A C 1
ATOM 1112 O O . GLN A 1 140 ? -3.587 4.235 6.053 1.00 98.62 140 GLN A O 1
ATOM 1117 N N . LEU A 1 141 ? -3.557 3.065 4.121 1.00 98.62 141 LEU A N 1
ATOM 1118 C CA . LEU A 1 141 ? -2.206 2.519 4.186 1.00 98.62 141 LEU A CA 1
ATOM 1119 C C . LEU A 1 141 ? -1.343 3.243 3.149 1.00 98.62 141 LEU A C 1
ATOM 1121 O O . LEU A 1 141 ? -1.539 3.051 1.952 1.00 98.62 141 LEU A O 1
ATOM 1125 N N . GLU A 1 142 ? -0.370 4.016 3.612 1.00 98.31 142 GLU A N 1
ATOM 1126 C CA . GLU A 1 142 ? 0.687 4.607 2.789 1.00 98.31 142 GLU A CA 1
ATOM 1127 C C . GLU A 1 142 ? 1.817 3.600 2.583 1.00 98.31 142 GLU A C 1
ATOM 1129 O O . GLU A 1 142 ? 2.171 2.857 3.509 1.00 98.31 142 GLU A O 1
ATOM 1134 N N . PHE A 1 143 ? 2.435 3.612 1.404 1.00 98.06 143 PHE A N 1
ATOM 1135 C CA . PHE A 1 143 ? 3.640 2.839 1.142 1.00 98.06 143 PHE A CA 1
ATOM 1136 C C . PHE A 1 143 ? 4.681 3.617 0.336 1.00 98.06 143 PHE A C 1
ATOM 1138 O O . PHE A 1 143 ? 4.360 4.459 -0.498 1.00 98.06 143 PHE A O 1
ATOM 1145 N N . GLU A 1 144 ? 5.944 3.258 0.547 1.00 97.56 144 GLU A N 1
ATOM 1146 C CA . GLU A 1 144 ? 7.050 3.575 -0.355 1.00 97.56 144 GLU A CA 1
ATOM 1147 C C . GLU A 1 144 ? 7.908 2.327 -0.537 1.00 97.56 144 GLU A C 1
ATOM 1149 O O . GLU A 1 144 ? 8.149 1.584 0.416 1.00 97.56 144 GLU A O 1
ATOM 1154 N N . GLY A 1 145 ? 8.403 2.079 -1.743 1.00 96.56 145 GLY A N 1
ATOM 1155 C CA . GLY A 1 145 ? 9.255 0.924 -1.977 1.00 96.56 145 GLY A CA 1
ATOM 1156 C C . GLY A 1 145 ? 9.906 0.891 -3.344 1.00 96.56 145 GLY A C 1
ATOM 1157 O O . GLY A 1 145 ? 9.532 1.606 -4.271 1.00 96.56 145 GLY A O 1
ATOM 1158 N N . ILE A 1 146 ? 10.916 0.034 -3.451 1.00 96.88 146 ILE A N 1
ATOM 1159 C CA . ILE A 1 146 ? 11.683 -0.149 -4.677 1.00 96.88 146 ILE A CA 1
ATOM 1160 C C . ILE A 1 146 ? 11.050 -1.276 -5.484 1.00 96.88 146 ILE A C 1
ATOM 1162 O O . ILE A 1 146 ? 10.977 -2.416 -5.022 1.00 96.88 146 ILE A O 1
ATOM 1166 N N . ILE A 1 147 ?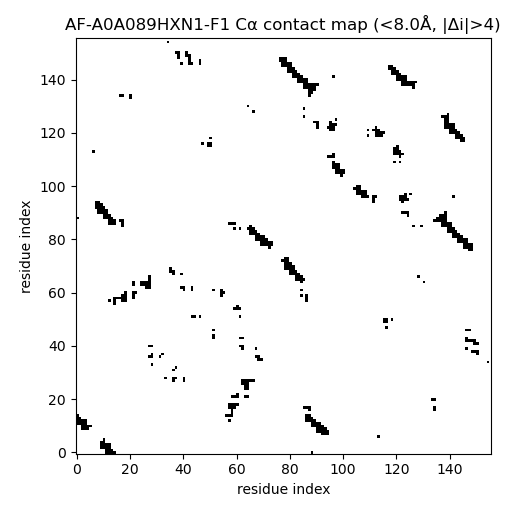 10.629 -0.962 -6.705 1.00 96.88 147 ILE A N 1
ATOM 1167 C CA . ILE A 1 147 ? 9.978 -1.900 -7.617 1.00 96.88 147 ILE A CA 1
ATOM 1168 C C . ILE A 1 147 ? 10.787 -1.971 -8.917 1.00 96.88 147 ILE A C 1
ATOM 1170 O O . ILE A 1 147 ? 11.184 -0.930 -9.453 1.00 96.88 147 ILE A O 1
ATOM 1174 N N . PRO A 1 148 ? 11.065 -3.180 -9.439 1.00 95.69 148 PRO A N 1
ATOM 1175 C CA . PRO A 1 148 ? 11.792 -3.323 -10.689 1.00 95.69 148 PRO A CA 1
ATOM 1176 C C . PRO A 1 148 ? 10.953 -2.860 -11.883 1.00 95.69 148 PRO A C 1
ATOM 1178 O O . PRO A 1 148 ? 9.729 -3.004 -11.926 1.00 95.69 148 PRO A O 1
ATOM 1181 N N . TRP A 1 149 ? 11.634 -2.361 -12.904 1.00 95.75 149 TRP A N 1
ATOM 1182 C CA . TRP A 1 149 ? 11.058 -2.142 -14.216 1.00 95.75 149 TRP A CA 1
ATOM 1183 C C . TRP A 1 149 ? 10.979 -3.462 -14.980 1.00 95.75 149 TRP A C 1
ATOM 1185 O O . TRP A 1 149 ? 11.976 -4.164 -15.149 1.00 95.75 149 TRP A O 1
ATOM 1195 N N . THR A 1 150 ? 9.786 -3.814 -15.445 1.00 95.31 150 THR A N 1
ATOM 1196 C CA . THR A 1 150 ? 9.509 -5.093 -16.123 1.00 95.31 150 THR A CA 1
ATOM 1197 C C . THR A 1 150 ? 8.990 -4.917 -17.544 1.00 95.31 150 THR A C 1
ATOM 1199 O O . THR A 1 150 ? 9.009 -5.864 -18.335 1.00 95.31 150 THR A O 1
ATOM 1202 N N . LEU A 1 151 ? 8.548 -3.709 -17.900 1.00 94.06 151 LEU A N 1
ATOM 1203 C CA . LEU A 1 151 ? 8.081 -3.413 -19.246 1.00 94.06 151 LEU A CA 1
ATOM 1204 C C . LEU A 1 151 ? 9.262 -3.278 -20.214 1.00 94.06 151 LEU A C 1
ATOM 1206 O O . LEU A 1 151 ? 10.335 -2.792 -19.866 1.00 94.06 151 LEU A O 1
ATOM 1210 N N . LYS A 1 152 ? 9.058 -3.694 -21.468 1.00 88.19 152 LYS A N 1
ATOM 1211 C CA . LYS A 1 152 ? 10.059 -3.504 -22.536 1.00 88.19 152 LYS A CA 1
ATOM 1212 C C . LY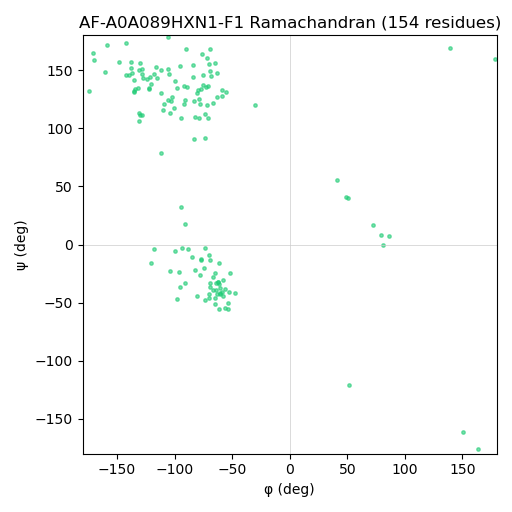S A 1 152 ? 10.220 -2.037 -22.923 1.00 88.19 152 LYS A C 1
ATOM 1214 O O . LYS A 1 152 ? 11.289 -1.619 -23.354 1.00 88.19 152 LYS A O 1
ATOM 1219 N N . GLU A 1 153 ? 9.126 -1.296 -22.839 1.00 81.94 153 GLU A N 1
ATOM 1220 C CA . GLU A 1 153 ? 9.085 0.140 -23.067 1.00 81.94 153 GLU A CA 1
ATOM 1221 C C . GLU A 1 153 ? 9.656 0.823 -21.825 1.00 81.94 153 GLU A C 1
ATOM 1223 O O . GLU A 1 153 ? 9.295 0.456 -20.711 1.00 81.94 153 GLU A O 1
ATOM 1228 N N . SER A 1 154 ? 10.550 1.792 -22.005 1.00 72.38 154 SER A N 1
ATOM 1229 C CA . SER A 1 154 ? 11.031 2.656 -20.926 1.00 72.38 154 SER A CA 1
ATOM 1230 C C . SER A 1 154 ? 10.719 4.102 -21.288 1.00 72.38 154 SER A C 1
ATOM 1232 O O . SER A 1 154 ? 10.800 4.482 -22.460 1.00 72.38 154 SER A O 1
ATOM 1234 N N . PHE A 1 155 ? 10.378 4.916 -20.293 1.00 63.47 155 PHE A N 1
ATOM 1235 C CA . PHE A 1 155 ? 10.281 6.358 -20.481 1.00 63.47 155 PHE A CA 1
ATOM 1236 C C . PHE A 1 155 ? 11.718 6.897 -20.593 1.00 63.47 155 PHE A C 1
ATOM 1238 O O . PHE A 1 155 ? 12.496 6.748 -19.655 1.00 63.47 155 PHE A O 1
ATOM 1245 N N . LYS A 1 156 ? 12.114 7.385 -21.773 1.00 55.62 156 LYS A N 1
ATOM 1246 C CA . LYS A 1 156 ? 13.419 8.020 -22.020 1.00 55.62 156 LYS A CA 1
ATOM 1247 C C . LYS A 1 156 ? 13.243 9.513 -22.211 1.00 55.62 156 LYS A C 1
ATOM 1249 O O . LYS A 1 156 ? 12.274 9.880 -22.911 1.00 55.62 156 LYS A O 1
#

Secondary structure (DSSP, 8-state):
-EEEEETTEEEEE-HHHHHHHHHHSPBHHHH---HHHHHHHHHGGGS-HHHHHHHHHTT--TTBS-EEEEEEEEETTEEEEEEEEEEEEEEEES--SEEEEETTEEEE-GGGSEEETTEEEEEES---SPPTTPPSSEEEEEEEEEEE---S----

Radius of gyration: 15.32 Å; Cα contacts (8 Å, |Δi|>4): 309; chains: 1; bounding box: 38×37×42 Å

Solvent-accessible surface area (backbone atoms only — not comparable to full-atom values): 8797 Å² total; per-residue (Å²): 116,46,80,46,79,55,94,75,32,37,31,40,34,24,38,66,62,21,29,53,49,41,72,74,49,57,45,35,49,80,80,39,76,47,71,58,44,46,24,47,51,71,26,59,85,71,49,63,65,73,48,56,49,50,43,46,71,48,20,45,50,87,53,20,67,52,54,72,42,74,77,46,80,76,52,97,60,28,26,37,33,37,39,37,38,75,33,29,20,45,81,75,45,56,67,53,15,61,42,75,80,48,101,89,40,67,44,78,37,68,87,40,34,52,74,48,96,77,27,37,39,25,44,29,84,76,75,70,91,75,61,91,85,64,63,81,54,62,28,26,38,40,38,38,33,75,44,55,65,69,59,91,74,72,95,126

Sequence (156 aa):
MKQMKIGDWNLEVDVEKTKDFYQAYHQITERCDCIFCKNFVSAIELIPKPVLDFFRSLGIDPTKEGEVSEYCEIKDGMHLYGGFFHIVGELISGPDCWIETSEEVSHLATNNMIEINGFKFGFTNGVSSLPDGFPNPTLQLEFEGIIPWTLKESFK

Nearest PDB structures (foldseek):
  6pnp-assembly1_B  TM=2.252E-01  e=1.550E+00  Rattus norvegicus